Protein AF-A0A2V5LS54-F1 (afdb_monomer_lite)

Structure (mmCIF, N/CA/C/O backbone):
data_AF-A0A2V5LS54-F1
#
_entry.id   AF-A0A2V5LS54-F1
#
loop_
_atom_site.group_PDB
_atom_site.id
_atom_site.type_symbol
_atom_site.label_atom_id
_atom_site.label_alt_id
_atom_site.label_comp_id
_atom_site.label_asym_id
_atom_site.label_entity_id
_atom_site.label_seq_id
_atom_site.pdbx_PDB_ins_code
_atom_site.Cartn_x
_atom_site.Cartn_y
_atom_site.Cartn_z
_atom_site.occupancy
_atom_site.B_iso_or_equiv
_atom_site.auth_seq_id
_atom_site.auth_comp_id
_atom_site.auth_asym_id
_atom_site.auth_atom_id
_atom_site.pdbx_PDB_model_num
ATOM 1 N N . MET A 1 1 ? -9.135 33.146 10.147 1.00 44.84 1 MET A N 1
ATOM 2 C CA . MET A 1 1 ? -8.978 32.016 9.204 1.00 44.84 1 MET A CA 1
ATOM 3 C C . MET A 1 1 ? -8.256 30.889 9.926 1.00 44.84 1 MET A C 1
ATOM 5 O O . MET A 1 1 ? -7.091 31.052 10.266 1.00 44.84 1 MET A O 1
ATOM 9 N N . SER A 1 2 ? -8.959 29.809 10.271 1.00 49.16 2 SER A N 1
ATOM 10 C CA . SER A 1 2 ? -8.354 28.670 10.972 1.00 49.16 2 SER A CA 1
ATOM 11 C C . SER A 1 2 ? -7.502 27.877 9.982 1.00 49.16 2 SER A C 1
ATOM 13 O O . SER A 1 2 ? -8.019 27.425 8.963 1.00 49.16 2 SER A O 1
ATOM 15 N N . LYS A 1 3 ? -6.198 27.736 10.244 1.00 57.53 3 LYS A N 1
ATOM 16 C CA . LYS A 1 3 ? -5.346 26.802 9.499 1.00 57.53 3 LYS A CA 1
ATOM 17 C C . LYS A 1 3 ? -5.864 25.396 9.803 1.00 57.53 3 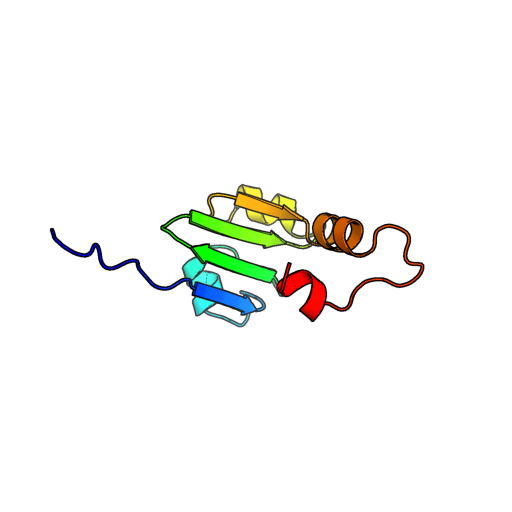LYS A C 1
ATOM 19 O O . LYS A 1 3 ? -5.645 24.890 10.901 1.00 57.53 3 LYS A O 1
ATOM 24 N N . THR A 1 4 ? -6.575 24.774 8.869 1.00 59.38 4 THR A N 1
ATOM 25 C CA . THR A 1 4 ? -6.921 23.352 8.956 1.00 59.38 4 THR A CA 1
ATOM 26 C C . THR A 1 4 ? -5.630 22.562 9.142 1.00 59.38 4 THR A C 1
ATOM 28 O O . THR A 1 4 ? -4.780 22.564 8.254 1.00 59.38 4 THR A O 1
ATOM 31 N N . LYS A 1 5 ? -5.448 21.929 10.309 1.00 64.19 5 LYS A N 1
ATOM 32 C CA . LYS A 1 5 ? -4.341 20.996 10.552 1.00 64.19 5 LYS A CA 1
ATOM 33 C C . LYS A 1 5 ? -4.493 19.832 9.573 1.00 64.19 5 LYS A C 1
ATOM 35 O O . LYS A 1 5 ? -5.297 18.931 9.803 1.00 64.19 5 LYS A O 1
ATOM 40 N N . THR A 1 6 ? -3.756 19.860 8.470 1.00 69.44 6 THR A N 1
ATOM 41 C CA . THR A 1 6 ? -3.627 18.714 7.573 1.00 69.44 6 THR A CA 1
ATOM 42 C C . THR A 1 6 ? -2.942 17.598 8.348 1.00 69.44 6 THR A C 1
ATOM 44 O O . THR A 1 6 ? -1.857 17.792 8.897 1.00 69.44 6 THR A O 1
ATOM 47 N N . LYS A 1 7 ? -3.588 16.430 8.438 1.00 79.19 7 LYS A N 1
ATOM 48 C CA . LYS A 1 7 ? -2.920 15.241 8.974 1.00 79.19 7 LYS A CA 1
ATOM 49 C C . LYS A 1 7 ? -1.688 14.953 8.101 1.00 79.19 7 LYS A C 1
ATOM 51 O O . LYS A 1 7 ? -1.811 15.050 6.875 1.00 79.19 7 LYS A O 1
ATOM 56 N N . PRO A 1 8 ? -0.524 14.644 8.698 1.00 90.56 8 PRO A N 1
ATOM 57 C CA . PRO A 1 8 ? 0.661 14.289 7.928 1.00 90.56 8 PRO A CA 1
ATOM 58 C C . PRO A 1 8 ? 0.372 13.056 7.067 1.00 90.56 8 PRO A C 1
ATOM 60 O O . PRO A 1 8 ? -0.452 12.215 7.436 1.00 90.56 8 PRO A O 1
ATOM 63 N N . ALA A 1 9 ? 1.033 12.968 5.913 1.00 94.62 9 ALA A N 1
ATOM 64 C CA . ALA A 1 9 ? 0.970 11.761 5.101 1.00 94.62 9 ALA A CA 1
ATOM 65 C C . ALA A 1 9 ? 1.621 10.595 5.860 1.00 94.62 9 ALA A C 1
ATOM 67 O O . ALA A 1 9 ? 2.625 10.788 6.548 1.00 94.62 9 ALA A O 1
ATOM 68 N N . ARG A 1 10 ? 1.050 9.396 5.733 1.00 96.00 10 ARG A N 1
ATOM 69 C CA . ARG A 1 10 ? 1.602 8.154 6.286 1.00 96.00 10 ARG A CA 1
ATOM 70 C C . ARG A 1 10 ? 1.982 7.242 5.128 1.00 96.00 10 ARG A C 1
ATOM 72 O O . ARG A 1 10 ? 1.140 6.978 4.279 1.00 96.00 10 ARG A O 1
ATOM 79 N N . LEU A 1 11 ? 3.225 6.777 5.114 1.00 97.25 11 LEU A N 1
ATOM 80 C CA . LEU A 1 11 ? 3.737 5.788 4.170 1.00 97.25 11 LEU A CA 1
ATOM 81 C C . LEU A 1 11 ? 4.231 4.588 4.978 1.00 97.25 11 LEU A C 1
ATOM 83 O O . LEU A 1 11 ? 4.983 4.776 5.934 1.00 97.25 11 LEU A O 1
ATOM 87 N N . ILE A 1 12 ? 3.802 3.384 4.614 1.00 98.12 12 ILE A N 1
ATOM 88 C CA . ILE A 1 12 ? 4.310 2.128 5.174 1.00 98.12 12 ILE A CA 1
ATOM 89 C C . ILE A 1 12 ? 4.718 1.237 4.004 1.00 98.12 12 ILE A C 1
ATOM 91 O O . ILE A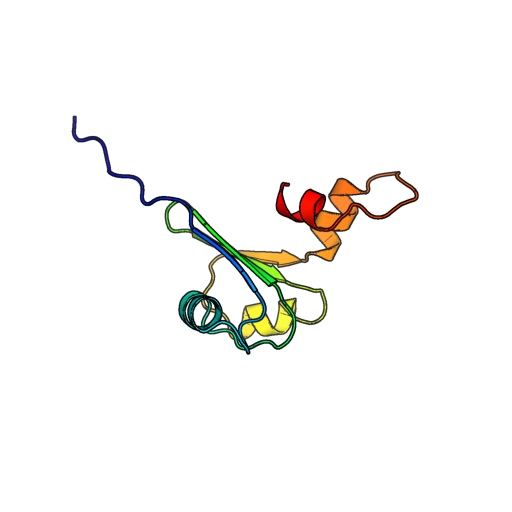 1 12 ? 3.989 1.141 3.016 1.00 98.12 12 ILE A O 1
ATOM 95 N N . VAL A 1 13 ? 5.882 0.603 4.119 1.00 98.00 13 VAL A N 1
ATOM 96 C CA . VAL A 1 13 ? 6.388 -0.383 3.163 1.00 98.00 13 VAL A CA 1
ATOM 97 C C . VAL A 1 13 ? 6.801 -1.608 3.959 1.00 98.00 13 VAL A C 1
ATOM 99 O O . VAL A 1 13 ? 7.850 -1.601 4.599 1.00 98.00 13 VAL A O 1
ATOM 102 N N . ALA A 1 14 ? 5.943 -2.621 3.978 1.00 98.25 14 ALA A N 1
ATOM 103 C CA . ALA A 1 14 ? 6.145 -3.813 4.789 1.00 98.25 14 ALA A CA 1
ATOM 104 C C . ALA A 1 14 ? 5.253 -4.963 4.312 1.00 98.25 14 ALA A C 1
ATOM 106 O O . ALA A 1 14 ? 4.255 -4.747 3.621 1.00 98.25 14 ALA A O 1
ATOM 107 N N . ALA A 1 15 ? 5.595 -6.183 4.724 1.00 98.25 15 ALA A N 1
ATOM 108 C CA . ALA A 1 15 ? 4.688 -7.321 4.665 1.00 98.25 15 ALA A CA 1
ATOM 109 C C . ALA A 1 15 ? 3.772 -7.297 5.894 1.00 98.25 15 ALA A C 1
ATOM 111 O O . ALA A 1 15 ? 4.236 -7.357 7.033 1.00 98.25 15 ALA A O 1
ATOM 112 N N . SER A 1 16 ? 2.463 -7.226 5.669 1.00 98.56 16 SER A N 1
ATOM 113 C CA . SER A 1 16 ? 1.464 -7.190 6.752 1.00 98.56 16 SER A CA 1
ATOM 114 C C . SER A 1 16 ? 1.431 -8.446 7.633 1.00 98.56 16 SER A C 1
ATOM 116 O O . SER A 1 16 ? 0.918 -8.388 8.745 1.00 98.56 16 SER A O 1
ATOM 118 N N . GLU A 1 17 ? 1.984 -9.573 7.171 1.00 98.31 17 GLU A N 1
ATOM 119 C CA . GLU A 1 17 ? 2.160 -10.766 8.006 1.00 98.31 17 GLU A CA 1
ATOM 120 C C . GLU A 1 17 ? 3.045 -10.491 9.234 1.00 98.31 17 GLU A C 1
ATOM 122 O O . GLU A 1 17 ? 2.776 -11.017 10.313 1.00 98.31 17 GLU A O 1
ATOM 127 N N . GLN A 1 18 ? 4.080 -9.659 9.076 1.00 98.06 18 GLN A N 1
ATOM 128 C CA . GLN A 1 18 ? 5.091 -9.395 10.107 1.00 98.06 18 GLN A CA 1
ATOM 129 C C . GLN A 1 18 ? 5.012 -7.970 10.674 1.00 98.06 18 GLN A C 1
ATOM 131 O O . GLN A 1 18 ? 5.614 -7.689 11.709 1.00 98.06 18 GLN A O 1
ATOM 136 N N . ASP A 1 19 ? 4.257 -7.079 10.027 1.00 98.62 19 ASP A N 1
ATOM 137 C CA . ASP A 1 19 ? 4.067 -5.694 10.449 1.00 98.62 19 ASP A CA 1
ATOM 138 C C . ASP A 1 19 ? 2.607 -5.447 10.894 1.00 98.62 19 ASP A C 1
ATOM 140 O O . ASP A 1 19 ? 1.698 -5.337 10.057 1.00 98.62 19 ASP A O 1
ATOM 144 N N . PRO A 1 20 ? 2.345 -5.354 12.213 1.00 98.19 20 PRO A N 1
ATOM 145 C CA . PRO A 1 20 ? 0.9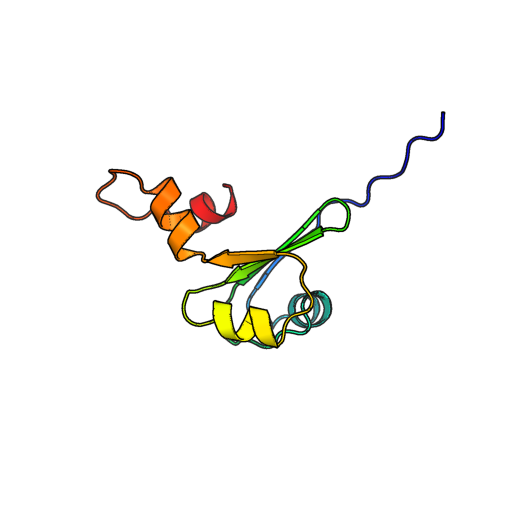93 -5.169 12.733 1.00 98.19 20 PRO A CA 1
ATOM 146 C C . PRO A 1 20 ? 0.413 -3.788 12.408 1.00 98.19 20 PRO A C 1
ATOM 148 O O . PRO A 1 20 ? -0.808 -3.647 12.332 1.00 98.19 20 PRO A O 1
ATOM 151 N N . ASP A 1 21 ? 1.253 -2.776 12.191 1.00 98.38 21 ASP A N 1
ATOM 152 C CA . ASP A 1 21 ? 0.823 -1.436 11.801 1.00 98.38 21 ASP A CA 1
ATOM 153 C C . ASP A 1 21 ? 0.271 -1.440 10.371 1.00 98.38 21 ASP A C 1
ATOM 155 O O . ASP A 1 21 ? -0.771 -0.830 10.108 1.00 98.38 21 ASP A O 1
ATOM 159 N N . MET A 1 22 ? 0.931 -2.171 9.471 1.00 98.38 22 MET A N 1
ATOM 160 C CA . MET A 1 22 ? 0.495 -2.410 8.099 1.00 98.38 22 MET A CA 1
ATOM 161 C C . MET A 1 22 ? -0.804 -3.217 8.066 1.00 98.38 22 MET A C 1
ATOM 163 O O . MET A 1 22 ? -1.768 -2.813 7.408 1.00 98.38 22 MET A O 1
ATOM 167 N N . LEU A 1 23 ? -0.882 -4.312 8.830 1.00 98.69 23 LEU A N 1
ATOM 168 C CA . LEU A 1 23 ? -2.108 -5.106 8.947 1.00 98.69 23 LEU A CA 1
ATOM 169 C C . LEU A 1 23 ? -3.262 -4.269 9.511 1.00 98.69 23 LEU A C 1
ATOM 171 O O . LEU A 1 23 ? -4.385 -4.309 9.004 1.00 98.69 23 LEU A O 1
ATOM 175 N N . TYR A 1 24 ? -3.003 -3.464 10.542 1.00 98.25 24 TYR A N 1
ATOM 176 C CA . TYR A 1 24 ? -4.022 -2.610 11.137 1.00 98.25 24 TYR A CA 1
ATOM 177 C C . TYR A 1 24 ? -4.510 -1.536 10.164 1.00 98.25 24 TYR A C 1
ATOM 179 O O . TYR A 1 24 ? -5.718 -1.283 10.116 1.00 98.25 24 TYR A O 1
ATOM 187 N N . ALA A 1 25 ? -3.598 -0.916 9.412 1.00 97.94 25 ALA A N 1
ATOM 188 C CA . ALA A 1 25 ? -3.903 0.160 8.475 1.00 97.94 25 ALA A CA 1
ATOM 189 C C . ALA A 1 25 ? -4.716 -0.307 7.261 1.00 97.94 25 ALA A C 1
ATOM 191 O O . ALA A 1 25 ? -5.513 0.470 6.738 1.00 97.94 25 ALA A O 1
ATOM 192 N N . THR A 1 26 ? -4.516 -1.552 6.830 1.00 98.31 26 THR A N 1
ATOM 193 C CA . THR A 1 26 ? -5.019 -2.050 5.541 1.00 98.31 26 THR A CA 1
ATOM 194 C C . THR A 1 26 ? -6.056 -3.154 5.679 1.00 98.31 26 THR A C 1
ATOM 196 O O . THR A 1 26 ? -6.743 -3.447 4.711 1.00 98.31 26 THR A O 1
ATOM 199 N N . LYS A 1 27 ? -6.170 -3.792 6.852 1.00 98.50 27 LYS A N 1
ATOM 200 C CA . LYS A 1 27 ? -6.998 -4.994 7.089 1.00 98.50 27 LYS A CA 1
ATOM 201 C C . LYS A 1 27 ? -6.700 -6.149 6.132 1.00 98.50 27 LYS A C 1
ATOM 203 O O . LYS A 1 27 ? -7.481 -7.089 6.027 1.00 98.50 27 LYS A O 1
ATOM 208 N N . PHE A 1 28 ? -5.547 -6.094 5.482 1.00 98.56 28 PHE A N 1
ATOM 209 C CA . PHE A 1 28 ? -5.111 -7.051 4.494 1.00 98.56 28 PHE A CA 1
ATOM 210 C C . PHE A 1 28 ? -3.918 -7.814 5.039 1.00 98.56 28 PHE A C 1
ATOM 212 O O . PHE A 1 28 ? -2.949 -7.201 5.476 1.00 98.56 28 PHE A O 1
ATOM 219 N N . TRP A 1 29 ? -4.021 -9.140 5.040 1.00 98.38 29 TRP A N 1
ATOM 220 C CA . TRP A 1 29 ? -2.935 -10.030 5.425 1.00 98.38 29 TRP A CA 1
ATOM 221 C C . TRP A 1 29 ? -2.286 -10.601 4.166 1.00 98.38 29 TRP A C 1
ATOM 223 O O . TRP A 1 29 ? -2.950 -11.246 3.353 1.00 98.38 29 TRP A O 1
ATOM 233 N N . ALA A 1 30 ? -0.995 -10.372 4.010 1.00 98.06 30 ALA A N 1
ATOM 234 C CA . ALA A 1 30 ? -0.177 -10.820 2.899 1.00 98.06 30 ALA A CA 1
ATOM 235 C C . ALA A 1 30 ? 1.275 -11.033 3.365 1.00 98.06 30 ALA A C 1
ATOM 237 O O . ALA A 1 30 ? 1.775 -10.211 4.152 1.00 98.06 30 ALA A O 1
ATOM 238 N N . PRO A 1 31 ? 1.927 -12.107 2.879 1.00 97.25 31 PRO A N 1
ATOM 239 C CA . PRO A 1 31 ? 3.328 -12.405 3.169 1.00 97.25 31 PRO A CA 1
ATOM 240 C C . PRO A 1 31 ? 4.291 -11.531 2.350 1.00 97.25 31 PRO A C 1
ATOM 242 O O . PRO A 1 31 ? 5.403 -11.254 2.795 1.00 97.25 31 PRO A O 1
ATOM 245 N N . ASP A 1 32 ? 3.858 -11.056 1.178 1.00 95.88 32 ASP A N 1
ATOM 246 C CA . ASP A 1 32 ? 4.665 -10.196 0.316 1.00 95.88 32 ASP A CA 1
ATOM 247 C C . ASP A 1 32 ? 4.602 -8.736 0.794 1.00 95.88 32 ASP A C 1
ATOM 249 O O . ASP A 1 32 ? 3.525 -8.257 1.171 1.00 95.88 32 ASP A O 1
ATOM 253 N N . PRO A 1 33 ? 5.723 -7.990 0.783 1.00 96.69 33 PRO A N 1
ATOM 254 C CA . PRO A 1 33 ? 5.715 -6.578 1.123 1.00 96.69 33 PRO A CA 1
ATOM 255 C C . PRO A 1 33 ? 4.983 -5.750 0.068 1.00 96.69 33 PRO A C 1
ATOM 257 O O . PRO A 1 33 ? 5.116 -5.971 -1.135 1.00 96.69 33 PRO A O 1
ATOM 260 N N . PHE A 1 34 ? 4.244 -4.748 0.533 1.00 98.12 34 PHE A N 1
ATOM 261 C CA . PHE A 1 34 ? 3.511 -3.826 -0.325 1.00 98.12 34 PHE A CA 1
ATOM 262 C C . PHE A 1 34 ? 3.517 -2.406 0.237 1.00 98.12 34 PHE A C 1
ATOM 264 O O . PHE A 1 34 ? 3.964 -2.168 1.362 1.00 98.12 34 PHE A O 1
ATOM 271 N N . ILE A 1 35 ? 3.056 -1.444 -0.566 1.00 98.44 35 ILE A N 1
ATOM 272 C CA . ILE A 1 35 ? 3.100 -0.022 -0.215 1.00 98.44 35 ILE A CA 1
ATOM 273 C C . ILE A 1 35 ? 1.707 0.430 0.208 1.00 98.44 35 ILE A C 1
ATOM 275 O O . ILE A 1 35 ? 0.739 0.262 -0.532 1.00 98.44 35 ILE A O 1
ATOM 279 N N . PHE A 1 36 ? 1.624 1.066 1.372 1.00 98.50 36 PHE A N 1
ATOM 280 C CA . PHE A 1 36 ? 0.449 1.799 1.825 1.00 98.50 36 PHE A CA 1
ATOM 281 C C . PHE A 1 36 ? 0.765 3.284 1.923 1.00 98.50 36 PHE A C 1
ATOM 283 O O . PHE A 1 36 ? 1.667 3.683 2.660 1.00 98.50 36 PHE A O 1
ATOM 290 N N . LEU A 1 37 ? -0.023 4.106 1.231 1.00 97.88 37 LEU A N 1
ATOM 291 C CA . LEU A 1 37 ? 0.028 5.558 1.321 1.00 97.88 37 LEU A CA 1
ATOM 292 C C . LEU A 1 37 ? -1.317 6.095 1.805 1.00 97.88 37 LEU A C 1
ATOM 294 O O . LEU A 1 37 ? -2.346 5.902 1.164 1.00 97.88 37 LEU A O 1
ATOM 298 N N . GLN A 1 38 ? -1.297 6.848 2.900 1.00 97.31 38 GLN A N 1
ATOM 299 C CA . GLN A 1 38 ? -2.429 7.648 3.339 1.00 97.31 38 GLN A CA 1
ATOM 300 C C . GLN A 1 38 ? -2.101 9.133 3.231 1.00 97.31 38 GLN A C 1
ATOM 302 O O . GLN A 1 38 ? -1.236 9.642 3.946 1.00 97.31 38 GLN A O 1
ATOM 307 N N . ARG A 1 39 ? -2.830 9.856 2.379 1.00 94.88 39 ARG A N 1
ATOM 308 C CA . ARG A 1 39 ? -2.670 11.304 2.196 1.00 94.88 39 ARG A CA 1
ATOM 309 C C . ARG A 1 39 ? -4.030 11.969 2.057 1.00 94.88 39 ARG A C 1
ATOM 311 O O . ARG A 1 39 ? -4.871 11.530 1.284 1.00 94.88 39 ARG A O 1
ATOM 318 N N . SER A 1 40 ? -4.248 13.049 2.811 1.00 91.62 40 SER A N 1
ATOM 319 C CA . SER A 1 40 ? -5.505 13.817 2.773 1.00 91.62 40 SER A CA 1
ATOM 320 C C . SER A 1 40 ? -6.762 12.961 3.004 1.00 91.62 40 SER A C 1
ATOM 322 O O . SER A 1 40 ? -7.822 13.257 2.468 1.00 91.62 40 SER A O 1
ATOM 324 N N . GLY A 1 41 ? -6.642 11.892 3.797 1.00 90.62 41 GLY A N 1
ATOM 325 C CA . GLY A 1 41 ? -7.731 10.953 4.079 1.00 90.62 41 GLY A CA 1
ATOM 326 C C . GLY A 1 41 ? -7.831 9.771 3.112 1.00 90.62 41 GLY A C 1
ATOM 327 O O . GLY A 1 41 ? -8.313 8.7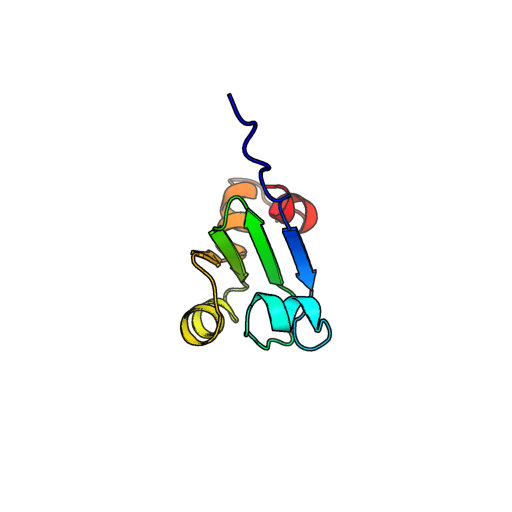34 3.550 1.00 90.62 41 GLY A O 1
ATOM 32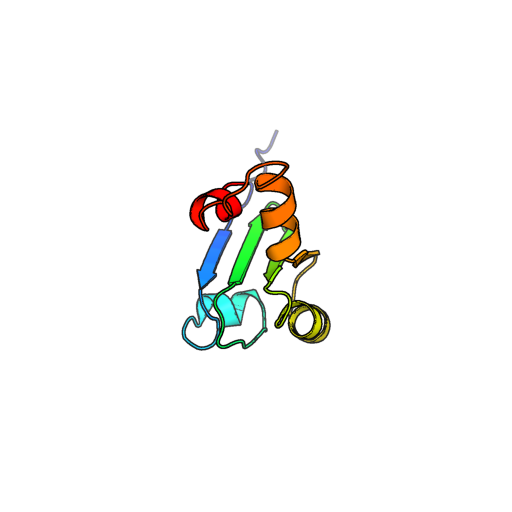8 N N . LYS A 1 42 ? -7.306 9.887 1.884 1.00 96.06 42 LYS A N 1
ATOM 329 C CA . LYS A 1 42 ? -7.302 8.817 0.876 1.00 96.06 42 LYS A CA 1
ATOM 330 C C . LYS A 1 42 ? -6.234 7.771 1.195 1.00 96.06 42 LYS A C 1
ATOM 332 O O . LYS A 1 42 ? -5.100 8.148 1.505 1.00 96.06 42 LYS A O 1
ATOM 337 N N . ARG A 1 43 ? -6.597 6.492 1.121 1.00 98.00 43 ARG A N 1
ATOM 338 C CA . ARG A 1 43 ? -5.742 5.314 1.306 1.00 98.00 43 ARG A CA 1
ATOM 339 C C . ARG A 1 43 ? -5.495 4.632 -0.036 1.00 98.00 43 ARG A C 1
ATOM 341 O O . ARG A 1 43 ? -6.432 4.139 -0.658 1.00 98.00 43 ARG A O 1
ATOM 348 N N . THR A 1 44 ? -4.238 4.561 -0.441 1.00 98.50 44 THR A N 1
ATOM 349 C CA . THR A 1 44 ? -3.804 3.902 -1.673 1.00 98.50 44 THR A CA 1
ATOM 350 C C . THR A 1 44 ? -2.917 2.713 -1.323 1.00 98.50 44 THR A C 1
ATOM 352 O O . THR A 1 44 ? -2.001 2.844 -0.506 1.00 98.50 44 THR A O 1
ATOM 355 N N . LEU A 1 45 ? -3.183 1.566 -1.946 1.00 98.56 45 LEU A N 1
ATOM 356 C CA . LEU A 1 45 ? -2.330 0.385 -1.901 1.00 98.56 45 LEU A CA 1
ATOM 357 C C . LEU A 1 45 ? -1.667 0.160 -3.251 1.00 98.56 45 LEU A C 1
ATOM 359 O O . LEU A 1 45 ? -2.347 0.108 -4.274 1.00 98.56 45 LEU A O 1
ATOM 363 N N . VAL A 1 46 ? -0.348 -0.017 -3.242 1.00 98.38 46 VAL A N 1
ATOM 364 C CA . VAL A 1 46 ? 0.392 -0.519 -4.402 1.00 98.38 46 VAL A CA 1
ATOM 365 C C . VAL A 1 46 ? 0.760 -1.964 -4.119 1.00 98.38 46 VAL A C 1
ATOM 367 O O . VAL A 1 46 ? 1.491 -2.234 -3.166 1.00 98.38 46 VAL A O 1
ATOM 370 N N . LEU A 1 47 ? 0.227 -2.878 -4.922 1.00 98.38 47 LEU A N 1
ATOM 371 C CA . LEU A 1 47 ? 0.333 -4.323 -4.727 1.00 98.38 47 LEU A CA 1
ATOM 372 C C . LEU A 1 47 ? 1.028 -4.975 -5.924 1.00 98.38 47 LEU A C 1
ATOM 374 O O . LEU A 1 47 ? 1.015 -4.436 -7.031 1.00 98.38 47 LEU A O 1
ATOM 378 N N . SER A 1 48 ? 1.617 -6.149 -5.709 1.00 97.50 48 SER A N 1
ATOM 379 C CA . SER A 1 48 ? 2.092 -6.999 -6.803 1.00 97.50 48 SER A CA 1
ATOM 380 C C . SER A 1 48 ? 0.918 -7.511 -7.648 1.00 97.50 48 SER A C 1
ATOM 382 O O . SER A 1 48 ? -0.232 -7.503 -7.202 1.00 97.50 48 SER A O 1
ATOM 384 N N . ASP A 1 49 ? 1.207 -8.018 -8.849 1.00 96.88 49 ASP A N 1
ATOM 385 C CA . ASP A 1 49 ? 0.193 -8.664 -9.698 1.00 96.88 49 ASP A CA 1
ATOM 386 C C . ASP A 1 49 ? -0.473 -9.859 -8.993 1.00 96.88 49 ASP A C 1
ATOM 388 O O . ASP A 1 49 ? -1.643 -10.151 -9.224 1.00 96.88 49 ASP A O 1
ATOM 392 N N . LEU A 1 50 ? 0.261 -10.532 -8.099 1.00 97.06 50 LEU A N 1
ATOM 393 C CA . LEU A 1 50 ? -0.250 -11.646 -7.303 1.00 97.06 50 LEU A CA 1
ATOM 394 C C . LEU A 1 50 ? -1.236 -11.179 -6.219 1.00 97.06 50 LEU A C 1
ATOM 396 O O . LEU A 1 50 ? -2.232 -11.854 -5.954 1.00 97.06 50 LEU A O 1
ATOM 400 N N . GLU A 1 51 ? -0.969 -10.029 -5.595 1.00 98.06 51 GLU A N 1
ATOM 401 C CA . GLU A 1 51 ? -1.725 -9.550 -4.436 1.00 98.06 51 GLU A CA 1
ATOM 402 C C . GLU A 1 51 ? -2.855 -8.572 -4.779 1.00 98.06 51 GLU A C 1
ATOM 404 O O . GLU A 1 51 ? -3.767 -8.390 -3.971 1.00 98.06 51 GLU A O 1
ATOM 409 N N . ILE A 1 52 ? -2.857 -7.965 -5.971 1.00 98.19 52 ILE A N 1
ATOM 410 C CA . ILE A 1 52 ? -3.818 -6.912 -6.340 1.00 98.19 52 ILE A CA 1
ATOM 411 C C . ILE A 1 52 ? -5.280 -7.365 -6.219 1.00 98.19 52 ILE A C 1
ATOM 413 O O . ILE A 1 52 ? -6.105 -6.659 -5.633 1.00 98.19 52 ILE A O 1
ATOM 417 N N . ASP A 1 53 ? -5.609 -8.561 -6.706 1.00 98.25 53 ASP A N 1
ATOM 418 C CA . ASP A 1 53 ? -6.978 -9.083 -6.677 1.00 98.25 53 ASP A CA 1
ATOM 419 C C . ASP A 1 53 ? -7.415 -9.488 -5.270 1.00 98.25 53 ASP A C 1
ATOM 421 O O . ASP A 1 53 ? -8.596 -9.384 -4.923 1.00 98.25 53 ASP A O 1
ATOM 425 N N . ARG A 1 54 ? -6.469 -9.939 -4.441 1.00 98.06 54 ARG A N 1
ATOM 426 C CA . ARG A 1 54 ? -6.727 -10.230 -3.031 1.00 98.06 54 ARG A CA 1
ATOM 427 C C . ARG A 1 54 ? -6.968 -8.940 -2.260 1.00 98.06 54 ARG A C 1
ATOM 429 O O . ARG A 1 54 ? -7.976 -8.836 -1.562 1.00 98.06 54 ARG A O 1
ATOM 436 N N . GLY A 1 55 ? -6.104 -7.944 -2.452 1.00 98.19 55 GLY A N 1
ATOM 437 C CA . GLY A 1 55 ? -6.224 -6.627 -1.841 1.00 98.19 55 GLY A CA 1
ATOM 438 C C . GLY A 1 55 ? -7.560 -5.971 -2.173 1.00 98.19 55 GLY A C 1
ATOM 439 O O . GLY A 1 55 ? -8.271 -5.562 -1.263 1.00 98.19 55 GLY A O 1
ATOM 440 N N . ARG A 1 56 ? -7.981 -5.979 -3.444 1.00 98.38 56 ARG A N 1
ATOM 441 C CA . ARG A 1 56 ? -9.289 -5.437 -3.862 1.00 98.38 56 ARG A CA 1
ATOM 442 C C . ARG A 1 56 ? -10.487 -6.090 -3.165 1.00 98.38 56 ARG A C 1
ATOM 444 O O . ARG A 1 56 ? -11.527 -5.455 -3.031 1.00 98.38 56 ARG A O 1
ATOM 451 N N . LYS A 1 57 ? -10.372 -7.357 -2.755 1.00 98.25 57 LYS A N 1
ATOM 452 C CA . LYS A 1 57 ? -11.447 -8.110 -2.085 1.00 98.25 57 LYS A CA 1
ATOM 453 C C . LYS A 1 57 ? -11.417 -7.992 -0.563 1.00 98.25 57 LYS A C 1
ATOM 455 O O . LYS A 1 57 ? -12.455 -8.167 0.066 1.00 98.25 57 LYS A O 1
ATOM 460 N N . GLN A 1 58 ? -10.235 -7.803 0.020 1.00 98.44 58 GLN A N 1
ATOM 461 C CA . GLN A 1 58 ? -9.998 -8.011 1.453 1.00 98.44 58 GLN A CA 1
ATOM 462 C C . GLN A 1 58 ? -9.521 -6.751 2.185 1.00 98.44 58 GLN A C 1
ATOM 464 O O . GLN A 1 58 ? -9.713 -6.659 3.393 1.00 98.44 58 GLN A O 1
ATOM 469 N N . ALA A 1 59 ? -8.890 -5.804 1.489 1.00 98.50 59 ALA A N 1
ATOM 470 C CA . ALA A 1 59 ? -8.272 -4.638 2.103 1.00 98.50 59 ALA A CA 1
ATOM 471 C C . ALA A 1 59 ? -9.248 -3.464 2.285 1.00 98.50 59 ALA A C 1
ATOM 473 O O . ALA A 1 59 ? -10.144 -3.237 1.477 1.00 98.50 59 ALA A O 1
ATOM 474 N N . ASP A 1 60 ? -9.000 -2.664 3.318 1.00 98.25 60 ASP A N 1
ATOM 475 C CA . ASP A 1 60 ? -9.647 -1.384 3.604 1.00 98.25 60 ASP A CA 1
ATOM 476 C C . ASP A 1 60 ? -8.820 -0.223 3.013 1.00 98.25 60 ASP A C 1
ATOM 478 O O . ASP A 1 60 ? -7.984 0.393 3.691 1.00 98.25 60 ASP A O 1
ATOM 482 N N . ALA A 1 61 ? -9.029 0.043 1.719 1.00 98.19 61 ALA A N 1
ATOM 483 C CA . ALA A 1 61 ? -8.385 1.116 0.963 1.00 98.19 61 ALA A CA 1
ATOM 484 C C . ALA A 1 61 ? -9.317 1.709 -0.110 1.00 98.19 61 ALA A C 1
ATOM 486 O O . ALA A 1 61 ? -10.258 1.060 -0.561 1.00 98.19 61 ALA A O 1
ATOM 487 N N . ASP A 1 62 ? -9.029 2.941 -0.5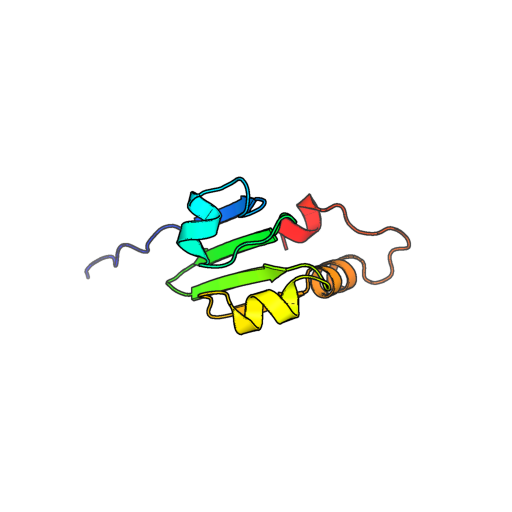34 1.00 98.38 62 ASP A N 1
ATOM 488 C CA . ASP A 1 62 ? -9.816 3.676 -1.532 1.00 98.38 62 ASP A CA 1
ATOM 489 C C . ASP A 1 62 ? -9.312 3.438 -2.966 1.00 98.38 62 ASP A C 1
ATOM 491 O O . ASP A 1 62 ? -10.060 3.577 -3.931 1.00 98.38 62 ASP A O 1
ATOM 495 N N . GLU A 1 63 ? -8.022 3.130 -3.121 1.00 98.25 63 GLU A N 1
ATOM 496 C CA . GLU A 1 63 ? -7.355 2.996 -4.416 1.00 98.25 63 GLU A CA 1
ATOM 497 C C . GLU A 1 63 ? -6.337 1.855 -4.410 1.00 98.25 63 GLU A C 1
ATOM 499 O O . GLU A 1 63 ? -5.616 1.649 -3.434 1.00 98.25 63 GLU A O 1
ATOM 504 N N . PHE A 1 64 ? -6.259 1.147 -5.537 1.00 98.44 64 PHE A N 1
ATOM 505 C CA . PHE A 1 64 ? -5.385 -0.003 -5.736 1.00 98.44 64 PHE A CA 1
ATOM 506 C C . PHE A 1 64 ? -4.611 0.159 -7.042 1.00 98.44 64 PHE A C 1
ATOM 508 O O . PHE A 1 64 ? -5.220 0.223 -8.111 1.00 98.44 64 PHE A O 1
ATOM 515 N N . LEU A 1 65 ? -3.286 0.183 -6.950 1.00 98.00 65 LEU A N 1
ATOM 516 C CA . LEU A 1 65 ? -2.364 0.288 -8.078 1.00 98.00 65 LEU A CA 1
ATOM 517 C C . LEU A 1 65 ? -1.532 -0.990 -8.185 1.00 98.00 65 LEU A C 1
ATOM 519 O O . LEU A 1 65 ? -1.147 -1.570 -7.167 1.00 98.00 65 LEU A O 1
ATOM 523 N N . MET A 1 66 ? -1.241 -1.424 -9.408 1.00 97.75 66 MET A N 1
ATOM 524 C CA . MET A 1 66 ? -0.325 -2.539 -9.644 1.00 97.75 66 MET A CA 1
ATOM 525 C C . MET A 1 66 ? 1.108 -2.014 -9.706 1.00 97.75 66 MET A C 1
ATOM 527 O O . MET A 1 66 ? 1.409 -1.080 -10.448 1.00 97.75 66 MET A O 1
ATOM 531 N N . PHE A 1 67 ? 2.008 -2.619 -8.932 1.00 97.06 67 PHE A N 1
ATOM 532 C CA . PHE A 1 67 ? 3.418 -2.231 -8.900 1.00 97.06 67 PHE A CA 1
ATOM 533 C C . PHE A 1 67 ? 4.070 -2.363 -10.282 1.00 97.06 67 PHE A C 1
ATOM 535 O O . PHE A 1 67 ? 4.806 -1.476 -10.708 1.00 97.06 67 PHE A O 1
ATOM 542 N N . SER A 1 68 ? 3.730 -3.429 -11.009 1.00 95.75 68 SER A N 1
ATOM 543 C CA . SER A 1 68 ? 4.195 -3.705 -12.372 1.00 95.75 68 SER A CA 1
ATOM 544 C C . SER A 1 68 ? 3.828 -2.592 -13.365 1.00 95.75 68 SER A C 1
ATOM 546 O O . SER A 1 68 ? 4.589 -2.303 -14.291 1.00 95.75 68 SER A O 1
ATOM 548 N N . GLU A 1 69 ? 2.687 -1.923 -13.172 1.00 95.81 69 GLU A N 1
ATOM 549 C CA . GLU A 1 69 ? 2.270 -0.800 -14.012 1.00 95.81 69 GLU A CA 1
ATOM 550 C C . GLU A 1 69 ? 3.135 0.435 -13.768 1.00 95.81 69 GLU A C 1
ATOM 552 O O . GLU A 1 69 ? 3.611 1.030 -14.738 1.00 95.81 69 GLU A O 1
ATOM 557 N N . LEU A 1 70 ? 3.398 0.767 -12.500 1.00 95.62 70 LEU A N 1
ATOM 558 C CA . LEU A 1 70 ? 4.283 1.875 -12.122 1.00 95.62 70 LEU A CA 1
ATOM 559 C C . LEU A 1 70 ? 5.722 1.615 -12.580 1.00 95.62 70 LEU A C 1
ATOM 561 O O . LEU A 1 70 ? 6.393 2.498 -13.114 1.00 95.62 70 LEU A O 1
ATOM 565 N N . GLU A 1 71 ? 6.192 0.378 -12.419 1.00 95.44 71 GLU A N 1
ATOM 566 C CA . GLU A 1 71 ? 7.506 -0.047 -12.888 1.00 95.44 71 GLU A CA 1
ATOM 567 C C . GLU A 1 71 ? 7.637 0.145 -14.404 1.00 95.44 71 GLU A C 1
ATOM 569 O O . GLU A 1 71 ? 8.611 0.736 -14.878 1.00 95.44 71 GLU A O 1
ATOM 574 N N . ARG A 1 72 ? 6.628 -0.286 -15.170 1.00 95.19 72 ARG A N 1
ATOM 575 C CA . ARG A 1 72 ? 6.590 -0.144 -16.630 1.00 95.19 72 ARG A CA 1
ATOM 576 C C . ARG A 1 72 ? 6.543 1.319 -17.070 1.00 95.19 72 ARG A C 1
ATOM 578 O O . ARG A 1 72 ? 7.221 1.678 -18.036 1.00 95.19 72 ARG A O 1
ATOM 585 N N . GLU A 1 73 ? 5.771 2.156 -16.381 1.00 94.31 73 GLU A N 1
ATOM 586 C CA . GLU A 1 73 ? 5.700 3.596 -16.649 1.00 94.31 73 GLU A CA 1
ATOM 587 C C . GLU A 1 73 ? 7.076 4.257 -16.484 1.00 94.31 73 GLU A C 1
ATOM 589 O O . GLU A 1 73 ? 7.550 4.962 -17.379 1.00 94.31 73 GLU A O 1
ATOM 594 N N . LEU A 1 74 ? 7.778 3.937 -15.396 1.00 94.06 74 LEU A N 1
ATOM 595 C CA . LEU A 1 74 ? 9.107 4.473 -15.095 1.00 94.06 74 LEU A CA 1
ATOM 596 C C . LEU A 1 74 ? 10.227 3.880 -15.949 1.00 94.06 74 LEU A C 1
ATOM 598 O O . LEU A 1 74 ? 11.231 4.554 -16.210 1.00 94.06 74 LEU A O 1
ATOM 602 N N . GLN A 1 75 ? 10.099 2.616 -16.353 1.00 94.06 75 GLN A N 1
ATOM 603 C CA . GLN A 1 75 ? 11.042 1.971 -17.258 1.00 94.06 75 GLN A CA 1
ATOM 604 C C . GLN A 1 75 ? 11.004 2.642 -18.635 1.00 94.06 75 GLN A C 1
ATOM 606 O O . GLN A 1 75 ? 12.055 2.884 -19.240 1.00 94.06 75 GLN A O 1
ATOM 611 N N . GLY A 1 76 ? 9.807 2.945 -19.143 1.00 92.31 76 GLY A N 1
ATOM 612 C CA . GLY A 1 76 ? 9.613 3.502 -20.477 1.00 92.31 76 GLY A CA 1
ATOM 613 C C . GLY A 1 76 ? 10.317 2.664 -21.552 1.00 92.31 76 GLY A C 1
ATOM 614 O O . GLY A 1 76 ? 10.025 1.487 -21.735 1.00 92.31 76 GLY A O 1
ATOM 615 N N . LYS A 1 77 ? 11.276 3.268 -22.271 1.00 91.31 77 LYS A N 1
ATOM 616 C CA . LYS A 1 77 ? 12.085 2.591 -23.311 1.00 91.31 77 LYS A CA 1
ATOM 617 C C . LYS A 1 77 ? 13.412 2.013 -22.794 1.00 91.31 77 LYS A C 1
ATOM 619 O O . LYS A 1 77 ? 14.225 1.538 -23.588 1.00 91.31 77 LYS A O 1
ATOM 624 N N . SER A 1 78 ? 13.678 2.098 -21.490 1.00 90.62 78 SER A N 1
ATOM 625 C CA . SER A 1 78 ? 14.903 1.566 -20.889 1.00 90.62 78 SER A CA 1
ATOM 626 C C . SER A 1 78 ? 14.948 0.042 -20.990 1.00 90.62 78 SER A C 1
ATOM 628 O O . SER A 1 78 ? 13.958 -0.649 -20.762 1.00 90.62 78 SER A O 1
ATOM 630 N N . LYS A 1 79 ? 16.138 -0.505 -21.255 1.00 87.06 79 LYS A N 1
ATOM 631 C CA . LYS A 1 79 ? 16.369 -1.959 -21.234 1.00 87.06 79 LYS A CA 1
ATOM 632 C C . LYS A 1 79 ? 16.415 -2.547 -19.821 1.00 87.06 79 LYS A C 1
ATOM 634 O O . LYS A 1 79 ? 16.295 -3.756 -19.678 1.00 87.06 79 LYS A O 1
ATOM 639 N N . LYS A 1 80 ? 16.647 -1.719 -18.798 1.00 91.06 80 LYS A N 1
ATOM 640 C CA . LYS A 1 80 ? 16.730 -2.150 -17.397 1.00 91.06 80 LYS A CA 1
ATOM 641 C C . LYS A 1 80 ? 15.498 -1.687 -16.633 1.00 91.06 80 LYS A C 1
ATOM 643 O O . LYS A 1 80 ? 15.123 -0.518 -16.771 1.00 91.06 80 LYS A O 1
ATOM 648 N N . ALA A 1 81 ? 14.956 -2.584 -15.816 1.00 88.31 81 ALA A N 1
ATOM 649 C CA . ALA A 1 81 ? 13.940 -2.278 -14.821 1.00 88.31 81 ALA A CA 1
ATOM 650 C C . ALA A 1 81 ? 14.432 -1.180 -13.856 1.00 88.31 81 ALA A C 1
ATOM 652 O O . ALA A 1 81 ? 15.628 -1.150 -13.523 1.00 88.31 81 ALA A O 1
ATOM 653 N N . PRO A 1 82 ? 13.562 -0.243 -13.440 1.00 92.44 82 PRO A N 1
ATOM 654 C CA . PRO A 1 82 ? 13.905 0.736 -12.423 1.00 92.44 82 PRO A CA 1
ATOM 655 C C . PRO A 1 82 ? 14.116 0.040 -11.065 1.00 92.44 82 PRO A C 1
ATOM 657 O O . PRO A 1 82 ? 13.441 -0.940 -10.761 1.00 92.44 82 PRO A O 1
ATOM 660 N N . PRO A 1 83 ? 15.034 0.542 -10.221 1.00 93.56 83 PRO A N 1
ATOM 661 C CA . PRO A 1 83 ? 15.147 0.081 -8.841 1.00 93.56 83 PRO A CA 1
ATOM 662 C C . PRO A 1 83 ? 13.847 0.305 -8.066 1.00 93.56 83 PRO A C 1
ATOM 664 O O . PRO A 1 83 ? 13.125 1.270 -8.333 1.00 93.56 83 PRO A O 1
ATOM 667 N N . TYR A 1 84 ? 13.590 -0.532 -7.063 1.00 91.31 84 TYR A N 1
ATOM 668 C CA . TYR A 1 84 ? 12.389 -0.456 -6.232 1.00 91.31 84 TYR A CA 1
ATOM 669 C C . TYR A 1 84 ? 12.192 0.931 -5.600 1.00 91.31 84 TYR A C 1
ATOM 671 O O . TYR A 1 84 ? 11.098 1.487 -5.632 1.00 91.31 84 TYR A O 1
ATOM 679 N N . GLU A 1 85 ? 13.265 1.542 -5.096 1.00 93.00 85 GLU A N 1
ATOM 680 C CA . GLU A 1 85 ? 13.240 2.861 -4.457 1.00 93.00 85 GLU A CA 1
ATOM 681 C C . GLU A 1 85 ? 12.827 3.959 -5.437 1.00 93.00 85 GLU A C 1
ATOM 683 O O . GLU A 1 85 ? 12.207 4.949 -5.051 1.00 93.00 85 GLU A O 1
ATOM 688 N N . LYS A 1 86 ? 13.152 3.776 -6.722 1.00 92.06 86 LYS A N 1
ATOM 689 C CA . LYS A 1 86 ? 12.738 4.694 -7.779 1.00 92.06 86 LYS A CA 1
ATOM 690 C C . LYS A 1 86 ? 11.245 4.564 -8.070 1.00 92.06 86 LYS A C 1
ATOM 692 O O . LYS A 1 86 ? 10.612 5.583 -8.320 1.00 92.06 86 LYS A O 1
ATOM 697 N N . VAL A 1 87 ? 10.697 3.347 -8.021 1.00 92.00 87 VAL A N 1
ATOM 698 C CA . VAL A 1 87 ? 9.247 3.120 -8.147 1.00 92.00 87 VAL A CA 1
ATOM 699 C C . VAL A 1 87 ? 8.498 3.691 -6.950 1.00 92.00 87 VAL A C 1
ATOM 701 O O . VAL A 1 87 ? 7.497 4.374 -7.122 1.00 92.00 87 VAL A O 1
ATOM 704 N N . LEU A 1 88 ? 9.026 3.497 -5.741 1.00 91.31 88 LEU A N 1
ATOM 705 C CA . LEU A 1 88 ? 8.448 4.032 -4.508 1.00 91.31 88 LEU A CA 1
ATOM 706 C C . LEU A 1 88 ? 8.392 5.571 -4.477 1.00 91.31 88 LEU A C 1
ATOM 708 O O . LEU A 1 88 ? 7.508 6.137 -3.841 1.00 91.31 88 LEU A O 1
ATOM 712 N N . ALA A 1 89 ? 9.346 6.246 -5.121 1.00 91.12 89 ALA A N 1
ATOM 713 C CA . ALA A 1 89 ? 9.440 7.706 -5.145 1.00 91.12 89 ALA A CA 1
ATOM 714 C C . ALA A 1 89 ? 8.625 8.385 -6.267 1.00 91.12 89 ALA A C 1
ATOM 716 O O . ALA A 1 89 ? 8.706 9.611 -6.391 1.00 91.12 89 ALA A O 1
ATOM 717 N N . HIS A 1 90 ? 7.918 7.612 -7.098 1.00 84.81 90 HIS A N 1
ATOM 718 C CA . HIS A 1 90 ? 7.158 8.097 -8.255 1.00 84.81 90 HIS A CA 1
ATOM 719 C C . HIS A 1 90 ? 5.872 8.830 -7.870 1.00 84.81 90 HIS A C 1
ATOM 721 O O . HIS A 1 90 ? 5.613 9.868 -8.526 1.00 84.81 90 HIS A O 1
#

Radius of gyration: 14.51 Å; chains: 1; bounding box: 28×44×36 Å

Foldseek 3Di:
DDDPPFDDKDKDWAQCCPDVVVCVQWVAHGRDTWIWIDGSNAIETEDAPVCQVVSVVGTDGDYYHYLVVLQCVVCPVPPDTDDPVVSVVD

pLDDT: mean 93.31, std 10.43, range [44.84, 98.69]

Secondary structure (DSSP, 8-state):
-----PPPPEEEEE-TTT-HHHHHHH----SS-EEEEEETTEEEEEE-TTTHHHHHHH---SEEEEHHHHHHHHHTT-SSPPPHHHHHT-

Sequence (90 aa):
MSKTKTKPARLIVAASEQDPDMLYATKFWAPDPFIFLQRSGKRTLVLSDLEIDRGRKQADADEFLMFSELERELQGKSKKAPPYEKVLAH